Protein AF-A0A832RN37-F1 (afdb_monomer_lite)

Radius of gyration: 15.78 Å; chains: 1; bounding box: 38×37×20 Å

Foldseek 3Di:
DVLVVVLVVVCVVPNPPCSVVSCDPVNDLVPDQDDALVSSVVSVVVCVVVVNPDDDDDDDDDDDPVVSVVRVCVSPVPD

Sequence (79 aa):
KKETEQIYEEYLKSGLGSVHELVTDSMLESLTISGSPQECRKQLKRVHEAGITQPIIQFNPIGDVTKSFDLLMKTFSGT

Structure (mmCIF, N/CA/C/O backbone):
data_AF-A0A832RN37-F1
#
_entry.id   AF-A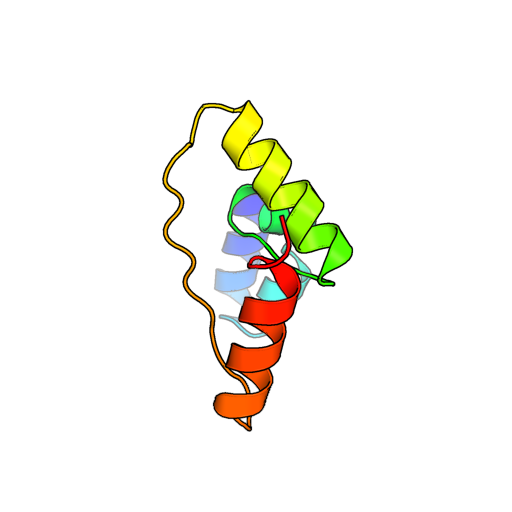0A832RN37-F1
#
loop_
_atom_site.group_PDB
_atom_site.id
_atom_site.type_symbol
_atom_site.label_atom_id
_atom_site.label_alt_id
_atom_site.label_comp_id
_atom_site.label_asym_id
_atom_site.label_entity_id
_atom_site.label_seq_id
_atom_site.pdbx_PDB_ins_code
_atom_site.Cartn_x
_atom_site.Cartn_y
_atom_site.Cartn_z
_atom_site.occupancy
_atom_site.B_iso_or_equiv
_atom_site.auth_seq_id
_atom_site.auth_comp_id
_atom_site.auth_asym_id
_atom_site.auth_atom_id
_atom_site.pdbx_PDB_model_num
ATOM 1 N N . LYS A 1 1 ? 5.125 18.477 5.492 1.00 56.47 1 LYS A N 1
ATOM 2 C CA . LYS A 1 1 ? 5.792 19.320 4.461 1.00 56.47 1 LYS A CA 1
ATOM 3 C C . LYS A 1 1 ? 7.269 18.966 4.292 1.00 56.47 1 LYS A C 1
ATOM 5 O O . LYS A 1 1 ? 7.653 18.724 3.164 1.00 56.47 1 LYS A O 1
ATOM 10 N N . LYS A 1 2 ? 8.050 18.816 5.375 1.00 83.69 2 LYS A N 1
ATOM 11 C CA . LYS A 1 2 ? 9.473 18.430 5.286 1.00 83.69 2 LYS A CA 1
ATOM 12 C C . LYS A 1 2 ? 9.748 17.079 4.600 1.00 83.69 2 LYS A C 1
ATOM 14 O O . LYS A 1 2 ? 10.681 16.998 3.820 1.00 83.69 2 LYS A O 1
ATOM 19 N N . GLU A 1 3 ? 8.938 16.044 4.844 1.00 84.88 3 GLU A N 1
ATOM 20 C CA . GLU A 1 3 ? 9.188 14.697 4.283 1.00 84.88 3 GLU A CA 1
ATOM 21 C C . GLU A 1 3 ? 9.112 14.672 2.745 1.00 84.88 3 GLU A C 1
ATOM 23 O O . GLU A 1 3 ? 9.997 14.152 2.075 1.00 84.88 3 GLU A O 1
ATOM 28 N N . THR A 1 4 ? 8.099 15.318 2.158 1.00 90.62 4 THR A N 1
ATOM 29 C CA . THR A 1 4 ? 7.949 15.410 0.695 1.00 90.62 4 THR A CA 1
ATOM 30 C C . THR A 1 4 ? 9.021 16.282 0.040 1.00 90.62 4 THR A C 1
ATOM 32 O O . THR A 1 4 ? 9.403 16.025 -1.097 1.00 90.62 4 THR A O 1
ATOM 35 N N . GLU A 1 5 ? 9.512 17.307 0.745 1.00 94.31 5 GLU A N 1
ATOM 36 C CA . GLU A 1 5 ? 10.620 18.152 0.274 1.00 94.31 5 GLU A CA 1
ATOM 37 C C . GLU A 1 5 ? 11.923 17.347 0.195 1.00 94.31 5 GLU A C 1
ATOM 39 O O . GLU A 1 5 ? 12.603 17.401 -0.823 1.00 94.31 5 GLU A O 1
ATOM 44 N N . GLN A 1 6 ? 12.218 16.522 1.205 1.00 93.25 6 GLN A N 1
ATOM 45 C CA . GLN A 1 6 ? 13.402 15.653 1.217 1.00 93.25 6 GLN A CA 1
ATOM 46 C C . GLN A 1 6 ? 13.389 14.629 0.074 1.00 93.25 6 GLN A C 1
ATOM 48 O O . GLN A 1 6 ? 14.395 14.461 -0.611 1.00 93.25 6 GLN A O 1
ATOM 53 N N . ILE A 1 7 ? 12.240 13.994 -0.173 1.00 94.12 7 ILE A N 1
ATOM 54 C CA . ILE A 1 7 ? 12.033 13.077 -1.308 1.00 94.12 7 ILE A CA 1
ATOM 55 C C . ILE A 1 7 ? 12.293 13.791 -2.640 1.00 94.12 7 ILE A C 1
ATOM 57 O O . ILE A 1 7 ? 12.961 13.245 -3.516 1.00 94.12 7 ILE A O 1
ATOM 61 N N . TYR A 1 8 ? 11.784 15.016 -2.798 1.00 94.94 8 TYR A N 1
ATOM 62 C CA . TYR A 1 8 ? 11.960 15.787 -4.027 1.00 94.94 8 TYR A CA 1
ATOM 63 C C . TYR A 1 8 ? 13.410 16.245 -4.232 1.00 94.94 8 TYR A C 1
ATOM 65 O O . TYR A 1 8 ? 13.939 16.145 -5.338 1.00 94.94 8 TYR A O 1
ATOM 73 N N . GLU A 1 9 ? 14.078 16.706 -3.177 1.00 96.12 9 GLU A N 1
ATOM 74 C CA . GLU A 1 9 ? 15.495 17.072 -3.234 1.00 96.12 9 GLU A CA 1
ATOM 75 C C . GLU A 1 9 ? 16.386 15.878 -3.580 1.00 96.12 9 GLU A C 1
ATOM 77 O O . GLU A 1 9 ? 17.333 16.031 -4.352 1.00 96.12 9 GLU A O 1
ATOM 82 N N . GLU A 1 10 ? 16.092 14.697 -3.035 1.00 96.12 10 GLU A N 1
ATOM 83 C CA . GLU A 1 10 ? 16.821 13.476 -3.375 1.00 96.12 10 GLU A CA 1
ATOM 84 C C . GLU A 1 10 ? 16.553 13.057 -4.821 1.00 96.12 10 GLU A C 1
ATOM 86 O O . GLU A 1 10 ? 17.492 12.758 -5.559 1.00 96.12 10 GLU A O 1
ATOM 91 N N . TYR A 1 11 ? 15.302 13.160 -5.275 1.00 96.31 11 TYR A N 1
ATOM 92 C CA . TYR A 1 11 ? 14.944 12.900 -6.666 1.00 96.31 11 TYR A CA 1
ATOM 93 C C . TYR A 1 11 ? 15.740 13.768 -7.650 1.00 96.31 11 TYR A C 1
ATOM 95 O O . TYR A 1 11 ? 16.232 13.270 -8.665 1.00 96.31 11 TYR A O 1
ATOM 103 N N . LEU A 1 12 ? 15.926 15.056 -7.342 1.00 97.25 12 LEU A N 1
ATOM 104 C CA . LEU A 1 12 ? 16.734 15.957 -8.169 1.00 97.25 12 LEU A CA 1
ATOM 105 C C . LEU A 1 12 ? 18.221 15.563 -8.228 1.00 97.25 12 LEU A C 1
ATOM 107 O O . LEU A 1 12 ? 18.898 15.931 -9.188 1.00 97.25 12 LEU A O 1
ATOM 111 N N . LYS A 1 13 ? 18.740 14.834 -7.231 1.00 95.94 13 LYS A N 1
ATOM 112 C CA . LYS A 1 13 ? 20.152 14.416 -7.159 1.00 95.94 13 LYS A CA 1
ATOM 113 C C . LYS A 1 13 ? 20.402 13.063 -7.819 1.00 95.94 13 LYS A C 1
ATOM 115 O O . LYS A 1 13 ? 21.381 12.919 -8.549 1.00 95.94 13 LYS A O 1
ATOM 120 N N . SER A 1 14 ? 19.557 12.075 -7.542 1.00 95.12 14 SER A N 1
ATOM 121 C CA . SER A 1 14 ? 19.804 10.661 -7.866 1.00 95.12 14 SER A CA 1
ATOM 122 C C . SER A 1 14 ? 18.719 10.027 -8.746 1.00 95.12 14 SER A C 1
ATOM 124 O O . SER A 1 14 ? 18.787 8.836 -9.069 1.00 95.12 14 SER A O 1
ATOM 126 N N . GLY A 1 15 ? 17.714 10.799 -9.168 1.00 93.69 15 GLY A N 1
ATOM 127 C CA . GLY A 1 15 ? 16.543 10.264 -9.855 1.00 93.69 15 GLY A CA 1
ATOM 128 C C . GLY A 1 15 ? 15.741 9.360 -8.919 1.00 93.69 15 GLY A C 1
ATOM 129 O O . GLY A 1 15 ? 15.449 9.731 -7.794 1.00 93.69 15 GLY A O 1
ATOM 130 N N . LEU A 1 16 ? 15.369 8.157 -9.358 1.00 93.06 16 LEU A N 1
ATOM 131 C CA . LEU A 1 16 ? 14.603 7.208 -8.532 1.00 93.06 16 LEU A CA 1
ATOM 132 C C . LEU A 1 16 ? 15.483 6.236 -7.722 1.00 93.06 16 LEU A C 1
ATOM 134 O O . LEU A 1 16 ? 14.948 5.345 -7.065 1.00 93.06 16 LEU A O 1
ATOM 138 N N . GLY A 1 17 ? 16.813 6.383 -7.770 1.00 94.31 17 GLY A N 1
ATOM 139 C CA . GLY A 1 17 ? 17.753 5.400 -7.221 1.00 94.31 17 GLY A CA 1
ATOM 140 C C . GLY A 1 17 ? 17.617 5.173 -5.712 1.00 94.31 17 GLY A C 1
ATOM 141 O O . GLY A 1 17 ? 17.537 4.027 -5.283 1.00 94.31 17 GLY A O 1
ATOM 142 N N . SER A 1 18 ? 17.539 6.247 -4.925 1.00 93.75 18 SER A N 1
ATOM 143 C CA . SER A 1 18 ? 17.536 6.222 -3.445 1.00 93.75 18 SER A CA 1
ATOM 144 C C . SER A 1 18 ? 16.279 6.833 -2.819 1.00 93.75 18 SER A C 1
ATOM 146 O O . SER A 1 18 ? 16.078 6.743 -1.614 1.00 93.75 18 SER A O 1
ATOM 148 N N . VAL A 1 19 ? 15.379 7.418 -3.616 1.00 93.56 19 VAL A N 1
ATOM 149 C CA . VAL A 1 19 ? 14.179 8.117 -3.112 1.00 93.56 19 VAL A CA 1
ATOM 150 C C . VAL A 1 19 ? 13.270 7.206 -2.279 1.00 93.56 19 VAL A C 1
ATOM 152 O O . VAL A 1 19 ? 12.635 7.659 -1.330 1.00 93.56 19 VAL A O 1
ATOM 155 N N . HIS A 1 20 ? 13.224 5.915 -2.612 1.00 90.88 20 HIS A N 1
ATOM 156 C CA . HIS A 1 20 ? 12.420 4.923 -1.901 1.00 90.88 20 HIS A CA 1
ATOM 157 C C . HIS A 1 20 ? 12.849 4.734 -0.436 1.00 90.88 20 HIS A C 1
ATOM 159 O O . HIS A 1 20 ? 12.014 4.373 0.387 1.00 90.88 20 HIS A O 1
ATOM 165 N N . GLU A 1 21 ? 14.105 5.032 -0.091 1.00 93.25 21 GLU A N 1
ATOM 166 C CA . GLU A 1 21 ? 14.620 4.952 1.284 1.00 93.25 21 GLU A CA 1
ATOM 167 C C . GLU A 1 21 ? 14.048 6.054 2.191 1.00 93.25 21 GLU A C 1
ATOM 169 O O . GLU A 1 21 ? 14.065 5.929 3.414 1.00 93.25 21 GLU A O 1
ATOM 174 N N . LEU A 1 22 ? 13.525 7.132 1.598 1.00 93.81 22 LEU A N 1
ATOM 175 C CA . LEU A 1 22 ? 12.949 8.273 2.315 1.00 93.81 22 LEU A CA 1
ATOM 176 C C . LEU A 1 22 ? 11.431 8.153 2.515 1.00 93.81 22 LEU A C 1
ATOM 178 O O . LEU A 1 22 ? 10.834 8.991 3.192 1.00 93.81 22 LEU A O 1
ATOM 182 N N . VAL A 1 23 ? 10.792 7.136 1.930 1.00 91.06 23 VAL A N 1
ATOM 183 C CA . VAL A 1 23 ? 9.357 6.889 2.109 1.00 91.06 23 VAL A CA 1
ATOM 184 C C . VAL A 1 23 ? 9.143 6.216 3.462 1.00 91.06 23 VAL A C 1
ATOM 186 O O . VAL A 1 23 ? 9.496 5.056 3.651 1.00 91.06 23 VAL A O 1
ATOM 189 N N . THR A 1 24 ? 8.563 6.948 4.414 1.00 90.50 24 THR A N 1
ATOM 190 C CA . THR A 1 24 ? 8.270 6.415 5.751 1.00 90.50 24 THR A CA 1
ATOM 191 C C . THR A 1 24 ? 7.037 5.511 5.740 1.00 90.50 24 THR A C 1
ATOM 193 O O . THR A 1 24 ? 6.136 5.678 4.913 1.00 90.50 24 THR A O 1
ATOM 196 N N . ASP A 1 25 ? 6.940 4.608 6.720 1.00 87.38 25 ASP A N 1
ATOM 197 C CA . ASP A 1 25 ? 5.751 3.761 6.909 1.00 87.38 25 ASP A CA 1
ATOM 198 C C . ASP A 1 25 ? 4.473 4.600 7.050 1.00 87.38 25 ASP A C 1
ATOM 200 O O . ASP A 1 25 ? 3.438 4.263 6.487 1.00 87.38 25 ASP A O 1
ATOM 204 N N . SER A 1 26 ? 4.554 5.752 7.724 1.00 87.56 26 SER A N 1
ATOM 205 C CA . SER A 1 26 ? 3.434 6.692 7.865 1.00 87.56 26 SER A CA 1
ATOM 206 C C . SER A 1 26 ? 2.935 7.208 6.510 1.00 87.56 26 SER A C 1
ATOM 208 O O . SER A 1 26 ? 1.729 7.248 6.259 1.00 87.56 26 SER A O 1
ATOM 210 N N . MET A 1 27 ? 3.851 7.569 5.603 1.00 88.81 27 MET A N 1
ATOM 211 C CA . MET A 1 27 ? 3.483 7.974 4.245 1.00 88.81 27 MET A CA 1
ATOM 212 C C . MET A 1 27 ? 2.850 6.812 3.475 1.00 88.81 27 MET A C 1
ATOM 214 O O . MET A 1 27 ? 1.822 7.006 2.822 1.00 88.81 27 MET A O 1
ATOM 218 N N . LEU A 1 28 ? 3.422 5.610 3.587 1.00 86.00 28 LEU A N 1
ATOM 219 C CA . LEU A 1 28 ? 2.924 4.408 2.921 1.00 86.00 28 LEU A CA 1
ATOM 220 C C . LEU A 1 28 ? 1.505 4.040 3.394 1.00 86.00 28 LEU A C 1
ATOM 222 O O . LEU A 1 28 ? 0.612 3.865 2.562 1.00 86.00 28 LEU A O 1
ATOM 226 N N . GLU A 1 29 ? 1.278 4.010 4.710 1.00 84.56 29 GLU A N 1
ATOM 227 C CA . GLU A 1 29 ? -0.022 3.731 5.338 1.00 84.56 29 GLU A CA 1
ATOM 228 C C . GLU A 1 29 ? -1.067 4.815 5.037 1.00 84.56 29 GLU A C 1
ATOM 230 O O . GLU A 1 29 ? -2.266 4.535 5.023 1.00 84.56 29 GLU A O 1
ATOM 235 N N . SER A 1 30 ? -0.641 6.061 4.790 1.00 83.00 30 SER A N 1
ATOM 236 C CA . SER A 1 30 ? -1.564 7.148 4.434 1.00 83.00 30 SER A CA 1
ATOM 237 C C . SER A 1 30 ? -2.121 7.037 3.010 1.00 83.00 30 SER A C 1
ATOM 239 O O . SER A 1 30 ? -3.179 7.597 2.722 1.00 83.00 30 SER A O 1
ATOM 241 N N . LEU A 1 31 ? -1.419 6.327 2.122 1.00 83.31 31 LEU A N 1
ATOM 242 C CA . LEU A 1 31 ? -1.744 6.239 0.695 1.00 83.31 31 LEU A CA 1
ATOM 243 C C . LEU A 1 31 ? -2.202 4.843 0.268 1.00 83.31 31 LEU A C 1
ATOM 245 O O . LEU A 1 31 ? -2.883 4.709 -0.749 1.00 83.31 31 LEU A O 1
ATOM 249 N N . THR A 1 32 ? -1.802 3.801 0.996 1.00 85.75 32 THR A N 1
ATOM 250 C CA . THR A 1 32 ? -1.966 2.412 0.563 1.00 85.75 32 THR A CA 1
ATOM 251 C C . THR A 1 32 ? -2.318 1.482 1.719 1.00 85.75 32 THR A C 1
ATOM 253 O O . THR A 1 32 ? -2.106 1.802 2.883 1.00 85.75 32 THR A O 1
ATOM 256 N N . ILE A 1 33 ? -2.860 0.310 1.376 1.00 87.50 33 ILE A N 1
ATOM 257 C CA . ILE A 1 33 ? -3.006 -0.828 2.285 1.00 87.50 33 ILE A CA 1
ATOM 258 C C . ILE A 1 33 ? -1.892 -1.815 1.942 1.00 87.50 33 ILE A C 1
ATOM 260 O O . ILE A 1 33 ? -1.925 -2.434 0.877 1.00 87.50 33 ILE A O 1
ATOM 264 N N . SER A 1 34 ? -0.910 -1.958 2.827 1.00 86.81 34 SER A N 1
ATOM 265 C CA . SER A 1 34 ? 0.289 -2.761 2.553 1.00 86.81 34 SER A CA 1
ATOM 266 C C . SER A 1 34 ? 0.780 -3.543 3.769 1.00 86.81 34 SER A C 1
ATOM 268 O O . SER A 1 34 ? 0.499 -3.180 4.909 1.00 86.81 34 SER A O 1
ATOM 270 N N . GLY A 1 35 ? 1.553 -4.605 3.524 1.00 87.69 35 GLY A N 1
ATOM 271 C CA . GLY A 1 35 ? 2.173 -5.429 4.563 1.00 87.69 35 GLY A CA 1
ATOM 272 C C . GLY A 1 35 ? 1.593 -6.842 4.631 1.00 87.69 35 GLY A C 1
ATOM 273 O O . GLY A 1 35 ? 1.256 -7.447 3.613 1.00 87.69 35 GLY A O 1
ATOM 274 N N . SER A 1 36 ? 1.520 -7.399 5.842 1.00 91.19 36 SER A N 1
ATOM 275 C CA . SER A 1 36 ? 0.962 -8.737 6.074 1.00 91.19 36 SER A CA 1
ATOM 276 C C . SER A 1 36 ? -0.571 -8.743 5.962 1.00 91.19 36 SER A C 1
ATOM 278 O O . SER A 1 36 ? -1.204 -7.709 6.178 1.00 91.19 36 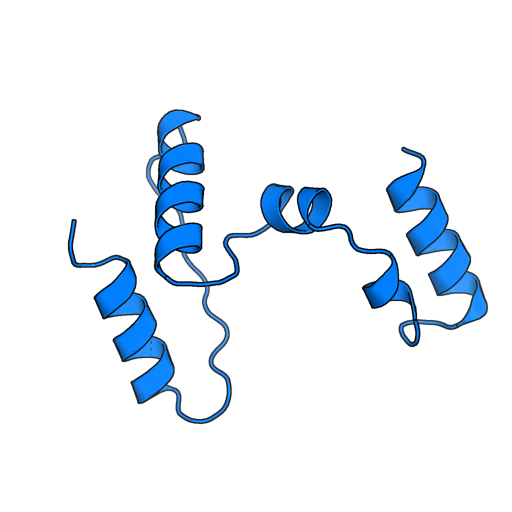SER A O 1
ATOM 280 N N . PRO A 1 37 ? -1.215 -9.903 5.721 1.00 91.69 37 PRO A N 1
ATOM 281 C CA . PRO A 1 37 ? -2.677 -10.013 5.728 1.00 91.69 37 PRO A CA 1
ATOM 282 C C . PRO A 1 37 ? -3.357 -9.417 6.973 1.00 91.69 37 PRO A C 1
ATOM 284 O O . PRO A 1 37 ? -4.435 -8.831 6.881 1.00 91.69 37 PRO A O 1
ATOM 287 N N . GLN A 1 38 ? -2.739 -9.561 8.148 1.00 92.94 38 GLN A N 1
ATOM 288 C CA . GLN A 1 38 ? -3.231 -9.011 9.410 1.00 92.94 38 GLN A CA 1
ATOM 289 C C . GLN A 1 38 ? -3.204 -7.479 9.406 1.00 92.94 38 GLN A C 1
ATOM 291 O O . GLN A 1 38 ? -4.201 -6.852 9.771 1.00 92.94 38 GLN A O 1
ATOM 296 N N . GLU A 1 39 ? -2.096 -6.886 8.961 1.00 92.19 39 GLU A N 1
ATOM 297 C CA . GLU A 1 39 ? -1.943 -5.431 8.906 1.00 92.19 39 GLU A CA 1
ATOM 298 C C . GLU A 1 39 ? -2.863 -4.826 7.840 1.00 92.19 39 GLU A C 1
ATOM 300 O O . GLU A 1 39 ? -3.515 -3.809 8.078 1.00 92.19 39 GLU A O 1
ATOM 305 N N . CYS A 1 40 ? -3.021 -5.509 6.705 1.00 91.56 40 CYS A N 1
ATOM 306 C CA . CYS A 1 40 ? -3.946 -5.108 5.651 1.00 91.56 40 CYS A CA 1
ATOM 307 C C . CYS A 1 40 ? -5.411 -5.089 6.128 1.00 91.56 40 CYS A C 1
ATOM 309 O O . CYS A 1 40 ? -6.145 -4.147 5.826 1.00 91.56 40 CYS A O 1
ATOM 311 N N . ARG A 1 41 ? -5.847 -6.079 6.923 1.00 92.25 41 ARG A N 1
ATOM 312 C CA . ARG A 1 41 ? -7.197 -6.087 7.526 1.00 92.25 41 ARG A CA 1
ATOM 313 C C . ARG A 1 41 ? -7.414 -4.919 8.486 1.00 92.25 41 ARG A C 1
ATOM 315 O O . ARG A 1 41 ? -8.471 -4.289 8.458 1.00 92.25 41 ARG A O 1
ATOM 322 N N . LYS A 1 42 ? -6.422 -4.615 9.326 1.00 92.31 42 LYS A N 1
ATOM 323 C CA . LYS A 1 42 ? -6.482 -3.489 10.269 1.00 92.31 42 LYS A CA 1
ATOM 324 C C . LYS A 1 42 ? -6.565 -2.151 9.531 1.00 92.31 42 LYS A C 1
ATOM 326 O O . LYS A 1 42 ? -7.400 -1.318 9.875 1.00 92.31 42 LYS A O 1
ATOM 331 N N . GLN A 1 43 ? -5.751 -1.964 8.496 1.00 91.44 43 GLN A N 1
ATOM 332 C CA . GLN A 1 43 ? -5.792 -0.784 7.630 1.00 91.44 43 GLN A CA 1
ATOM 333 C C . GLN A 1 43 ? -7.145 -0.627 6.925 1.00 91.44 43 GLN A C 1
ATOM 335 O O . GLN A 1 43 ? -7.737 0.447 6.999 1.00 91.44 43 GLN A O 1
ATOM 340 N N . LEU A 1 44 ? -7.684 -1.697 6.330 1.00 90.88 44 LEU A N 1
ATOM 341 C CA . LEU A 1 44 ? -8.999 -1.664 5.681 1.00 90.88 44 LEU A CA 1
ATOM 342 C C . LEU A 1 44 ? -10.118 -1.293 6.666 1.00 90.88 44 LEU A C 1
ATOM 344 O O . LEU A 1 44 ? -11.004 -0.509 6.331 1.00 90.88 44 LEU A O 1
ATOM 348 N N . LYS A 1 45 ? -10.052 -1.806 7.901 1.00 90.94 45 LYS A N 1
ATOM 349 C CA . LYS A 1 45 ? -10.986 -1.428 8.966 1.00 90.94 45 LYS A CA 1
ATOM 350 C C . LYS A 1 45 ? -10.911 0.071 9.281 1.00 90.94 45 LYS A C 1
ATOM 352 O O . LYS A 1 45 ? -11.958 0.703 9.352 1.00 90.94 45 LYS A O 1
ATOM 357 N N . ARG A 1 46 ? -9.708 0.654 9.384 1.00 90.44 46 ARG A N 1
ATOM 358 C CA . ARG A 1 46 ? -9.529 2.110 9.581 1.00 90.44 46 ARG A CA 1
ATOM 359 C C . ARG A 1 46 ? -10.158 2.923 8.443 1.00 90.44 46 ARG A C 1
ATOM 361 O O . ARG A 1 46 ? -10.817 3.923 8.705 1.00 90.44 46 ARG A O 1
ATOM 368 N N . VAL A 1 47 ? -9.992 2.479 7.194 1.00 88.56 47 VAL A N 1
ATOM 369 C CA . VAL A 1 47 ? -10.608 3.108 6.008 1.00 88.56 47 VAL A CA 1
ATOM 370 C C . VAL A 1 47 ? -12.138 3.078 6.103 1.00 88.56 47 VAL A C 1
ATOM 372 O O . VAL A 1 47 ? -12.792 4.099 5.892 1.00 88.56 47 VAL A O 1
ATOM 375 N N . HIS A 1 48 ? -12.707 1.937 6.494 1.00 89.56 48 HIS A N 1
ATOM 376 C CA . HIS A 1 48 ? -14.148 1.798 6.699 1.00 89.56 48 HIS A CA 1
ATOM 377 C C . HIS A 1 48 ? -14.672 2.683 7.842 1.00 89.56 48 HIS A C 1
ATOM 379 O O . HIS A 1 48 ? -15.672 3.378 7.674 1.00 89.56 48 HIS A O 1
ATOM 385 N N . GLU A 1 49 ? -13.975 2.707 8.981 1.00 91.50 49 GLU A N 1
ATOM 386 C CA . GLU A 1 49 ? -14.309 3.540 10.147 1.00 91.50 49 GLU A CA 1
ATOM 387 C C . GLU A 1 49 ? -14.211 5.045 9.850 1.00 91.50 49 GLU A C 1
ATOM 389 O O . GLU A 1 49 ? -14.939 5.836 10.446 1.00 91.50 49 GLU A O 1
ATOM 394 N N . ALA A 1 50 ? -13.379 5.445 8.884 1.00 90.06 50 ALA A N 1
ATOM 395 C CA . ALA A 1 50 ? -13.313 6.814 8.374 1.00 90.06 50 ALA A CA 1
ATOM 396 C C . ALA A 1 50 ? -14.486 7.189 7.438 1.00 90.06 50 ALA A C 1
ATOM 398 O O . ALA A 1 50 ? -14.534 8.310 6.933 1.00 90.06 50 ALA A O 1
ATOM 399 N N . GLY A 1 51 ? -15.433 6.273 7.198 1.00 91.25 5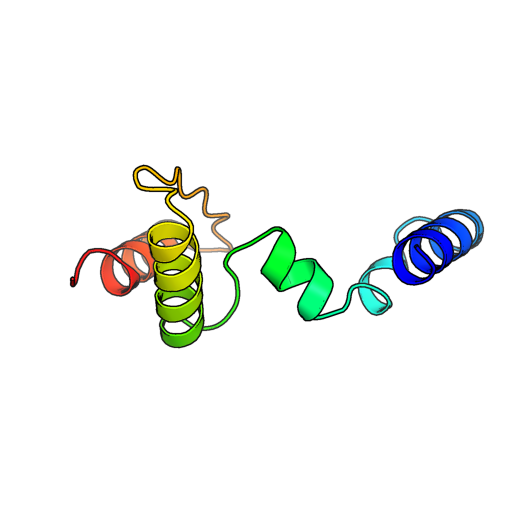1 GLY A N 1
ATOM 400 C CA . GLY A 1 51 ? -16.624 6.494 6.371 1.00 91.25 51 GLY A CA 1
ATOM 401 C C . GLY A 1 51 ? -16.480 6.058 4.910 1.00 91.25 51 GLY A C 1
ATOM 402 O O . GLY A 1 51 ? -17.404 6.261 4.121 1.00 91.25 51 GLY A O 1
ATOM 403 N N . ILE A 1 52 ? -15.359 5.436 4.529 1.00 88.69 52 ILE A N 1
ATOM 404 C CA . ILE A 1 52 ? -15.139 4.928 3.168 1.00 88.69 52 ILE A CA 1
ATOM 405 C C . ILE A 1 52 ? -15.628 3.477 3.099 1.00 88.69 52 ILE A C 1
ATOM 407 O O . ILE A 1 52 ? -14.931 2.535 3.469 1.00 88.69 52 ILE A O 1
ATOM 411 N N . THR A 1 53 ? -16.857 3.282 2.626 1.00 87.69 53 THR A N 1
ATOM 412 C CA . THR A 1 53 ? -17.559 1.989 2.720 1.00 87.69 53 THR A CA 1
ATOM 413 C C . THR A 1 53 ? -17.432 1.092 1.489 1.00 87.69 53 THR A C 1
ATOM 415 O O . THR A 1 53 ? -17.696 -0.103 1.593 1.00 87.69 53 THR A O 1
ATOM 418 N N . GLN A 1 54 ? -17.003 1.629 0.343 1.00 86.75 54 GLN A N 1
ATOM 419 C CA . GLN A 1 54 ? -16.851 0.889 -0.919 1.00 86.75 54 GLN A CA 1
ATOM 420 C C . GLN A 1 54 ? -15.431 1.043 -1.496 1.00 86.75 54 GLN A C 1
ATOM 422 O O . GLN A 1 54 ? -15.247 1.693 -2.527 1.00 86.75 54 GLN A O 1
ATOM 427 N N . PRO A 1 55 ? -14.400 0.496 -0.825 1.00 83.69 55 PRO A N 1
ATOM 428 C CA . PRO A 1 55 ? -13.032 0.585 -1.317 1.00 83.69 55 PRO A CA 1
ATOM 429 C C . PRO A 1 55 ? -12.835 -0.293 -2.561 1.00 83.69 55 PRO A C 1
ATOM 431 O O . PRO A 1 55 ? -13.185 -1.473 -2.569 1.00 83.69 55 PRO A O 1
ATOM 434 N N . ILE A 1 56 ? -12.223 0.272 -3.604 1.00 83.94 56 ILE A N 1
ATOM 435 C CA . ILE A 1 56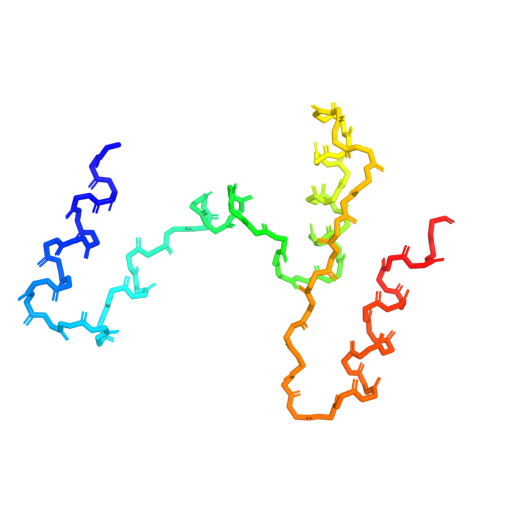 ? -11.718 -0.490 -4.752 1.00 83.94 56 ILE A CA 1
ATOM 436 C C . ILE A 1 56 ? -10.309 -0.971 -4.397 1.00 83.94 56 ILE A C 1
ATOM 438 O O . ILE A 1 56 ? -9.406 -0.157 -4.213 1.00 83.94 56 ILE A O 1
ATOM 442 N N . ILE A 1 57 ? -10.116 -2.288 -4.292 1.00 84.25 57 ILE A N 1
ATOM 443 C CA . ILE A 1 57 ? -8.811 -2.881 -3.972 1.00 84.25 57 ILE A CA 1
ATOM 444 C C . ILE A 1 57 ? -8.112 -3.280 -5.271 1.00 84.25 57 ILE A C 1
ATOM 446 O O . ILE A 1 57 ? -8.481 -4.261 -5.916 1.00 84.25 57 ILE A O 1
ATOM 450 N N . GLN A 1 58 ? -7.072 -2.532 -5.633 1.00 81.50 58 GLN A N 1
ATOM 451 C CA . GLN A 1 58 ? -6.141 -2.915 -6.688 1.00 81.50 58 GLN A CA 1
ATOM 452 C C . GLN A 1 58 ? -4.955 -3.648 -6.056 1.00 81.50 58 GLN A C 1
ATOM 454 O O . GLN A 1 58 ? -4.256 -3.090 -5.213 1.00 81.50 58 GLN A O 1
ATOM 459 N N . PHE A 1 59 ? -4.710 -4.890 -6.470 1.00 83.69 59 PHE A N 1
ATOM 460 C CA . PHE A 1 59 ? -3.523 -5.644 -6.067 1.00 83.69 59 PHE A CA 1
ATOM 461 C C . PHE A 1 59 ? -2.570 -5.776 -7.255 1.00 83.69 59 PHE A C 1
ATOM 463 O O . PHE A 1 59 ? -3.011 -5.935 -8.393 1.00 83.69 59 PHE A O 1
ATOM 470 N N . ASN A 1 60 ? -1.266 -5.696 -6.994 1.00 80.38 60 ASN A N 1
ATOM 471 C CA . ASN A 1 60 ? -0.241 -5.902 -8.012 1.00 80.38 60 ASN A CA 1
ATOM 472 C C . ASN A 1 60 ? 0.388 -7.293 -7.816 1.00 80.38 60 ASN A C 1
ATOM 474 O O . ASN A 1 60 ? 1.153 -7.469 -6.864 1.00 80.38 60 ASN A O 1
ATOM 478 N N . PRO A 1 61 ? 0.041 -8.302 -8.636 1.00 82.56 61 PRO A N 1
ATOM 479 C CA . PRO A 1 61 ? 0.585 -9.644 -8.480 1.00 82.56 61 PRO A CA 1
ATOM 480 C C . PRO A 1 61 ? 2.074 -9.668 -8.833 1.00 82.56 61 PRO A C 1
ATOM 482 O O . PRO A 1 61 ? 2.495 -9.129 -9.855 1.00 82.56 61 PRO A O 1
ATOM 485 N N . ILE A 1 62 ? 2.868 -10.353 -8.012 1.00 80.88 62 ILE A N 1
ATOM 486 C CA . ILE A 1 62 ? 4.280 -10.618 -8.296 1.00 80.88 62 ILE A CA 1
ATOM 487 C C . ILE A 1 62 ? 4.441 -12.127 -8.476 1.00 80.88 62 ILE A C 1
ATOM 489 O O . ILE A 1 62 ? 4.088 -12.912 -7.597 1.00 80.88 62 ILE A O 1
ATOM 493 N N . GLY A 1 63 ? 4.980 -12.540 -9.622 1.00 90.06 63 GLY A N 1
ATOM 494 C CA . GLY A 1 63 ? 5.135 -13.954 -9.958 1.00 90.06 63 GLY A CA 1
ATOM 495 C C . GLY A 1 63 ? 3.803 -14.615 -10.321 1.00 90.06 63 GLY A C 1
ATOM 496 O O . GLY A 1 6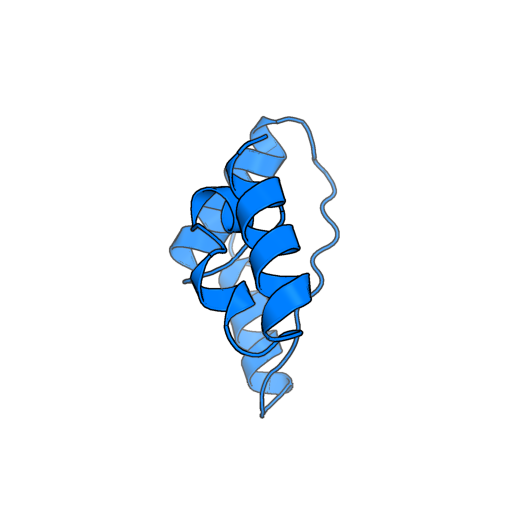3 ? 3.192 -14.270 -11.329 1.00 90.06 63 GLY A O 1
ATOM 497 N N . ASP A 1 64 ? 3.372 -15.598 -9.528 1.00 93.25 64 ASP A N 1
ATOM 498 C CA . ASP A 1 64 ? 2.149 -16.364 -9.792 1.00 93.25 64 ASP A CA 1
ATOM 499 C C . ASP A 1 64 ? 0.900 -15.562 -9.391 1.00 93.25 64 ASP A C 1
ATOM 501 O O . ASP A 1 64 ? 0.613 -15.333 -8.207 1.00 93.25 64 ASP A O 1
ATOM 505 N N . VAL A 1 65 ? 0.147 -15.145 -10.409 1.00 93.00 65 VAL A N 1
ATOM 506 C CA . VAL A 1 65 ? -1.086 -14.366 -10.261 1.00 93.00 65 VAL A CA 1
ATOM 507 C C . VAL A 1 65 ? -2.134 -15.132 -9.458 1.00 93.00 65 VAL A C 1
ATOM 509 O O . VAL A 1 65 ? -2.797 -14.532 -8.615 1.00 93.00 65 VAL A O 1
ATOM 512 N N . THR A 1 66 ? -2.252 -16.447 -9.658 1.00 93.81 66 THR A N 1
ATOM 513 C CA . THR A 1 66 ? -3.260 -17.282 -8.987 1.00 93.81 66 THR A CA 1
ATOM 514 C C . THR A 1 66 ? -3.005 -17.312 -7.490 1.00 93.81 66 THR A C 1
ATOM 516 O O . THR A 1 66 ? -3.902 -17.039 -6.700 1.00 93.81 66 THR A O 1
ATOM 519 N N . LYS A 1 67 ? -1.749 -17.541 -7.086 1.00 93.50 67 LYS A N 1
ATOM 520 C CA . LYS A 1 67 ? -1.364 -17.526 -5.665 1.00 93.50 67 LYS A CA 1
ATOM 521 C C . LYS A 1 67 ? -1.572 -16.156 -5.028 1.00 93.50 67 LYS A C 1
ATOM 523 O O . LYS A 1 67 ? -2.020 -16.074 -3.886 1.00 93.50 67 LYS A O 1
ATOM 528 N N . SER A 1 68 ? -1.247 -15.091 -5.760 1.00 91.50 68 SER A N 1
ATOM 529 C CA . SER A 1 68 ? -1.444 -13.715 -5.293 1.00 91.50 68 SER A CA 1
ATOM 530 C C . SER A 1 68 ? -2.930 -13.402 -5.090 1.00 91.50 68 SER A C 1
ATOM 532 O O . SER A 1 68 ? -3.309 -12.833 -4.066 1.00 91.50 68 SER A O 1
ATOM 534 N N . PHE A 1 69 ? -3.777 -13.820 -6.032 1.00 91.62 69 PHE A N 1
ATOM 535 C CA . PHE A 1 69 ? -5.225 -13.652 -5.945 1.00 91.62 69 PHE A CA 1
ATOM 536 C C . PHE A 1 69 ? -5.835 -14.502 -4.823 1.00 91.62 69 PHE A C 1
ATOM 538 O O . PHE A 1 69 ? -6.623 -13.994 -4.030 1.00 91.62 69 PHE A O 1
ATOM 545 N N . ASP A 1 70 ? -5.412 -15.759 -4.675 1.00 92.38 70 ASP A N 1
ATOM 546 C CA . ASP A 1 70 ? -5.839 -16.624 -3.572 1.00 92.38 70 ASP A CA 1
ATOM 547 C C . ASP A 1 70 ? -5.490 -16.018 -2.210 1.00 92.38 70 ASP A C 1
ATOM 549 O O . ASP A 1 70 ? -6.290 -16.079 -1.275 1.00 92.38 70 ASP A O 1
ATOM 553 N N . LEU A 1 71 ? -4.299 -15.424 -2.077 1.00 91.56 71 LEU A N 1
ATOM 554 C CA . LEU A 1 71 ? -3.891 -14.730 -0.858 1.00 91.56 71 LEU A CA 1
ATOM 555 C C . LEU A 1 71 ? -4.775 -13.508 -0.587 1.00 91.56 71 LEU A C 1
ATOM 557 O O . LEU A 1 71 ? -5.192 -13.309 0.556 1.00 91.56 71 LEU A O 1
ATOM 561 N N . LEU A 1 72 ? -5.089 -12.717 -1.617 1.00 91.38 72 LEU A N 1
ATOM 562 C CA . LEU A 1 72 ? -5.996 -11.574 -1.510 1.00 91.38 72 LEU A CA 1
ATOM 563 C C . LEU A 1 72 ? -7.380 -12.012 -1.012 1.00 91.38 72 LEU A C 1
ATOM 565 O O . LEU A 1 72 ? -7.874 -11.483 -0.014 1.00 91.38 72 LEU A O 1
ATOM 569 N N . MET A 1 73 ? -7.968 -13.021 -1.657 1.00 92.19 73 MET A N 1
ATOM 570 C CA . MET A 1 73 ? -9.283 -13.554 -1.292 1.00 92.19 73 MET A CA 1
ATOM 571 C C . MET A 1 73 ? -9.272 -14.139 0.125 1.00 92.19 73 MET A C 1
ATOM 573 O O . MET A 1 73 ? -10.115 -13.794 0.947 1.00 92.19 73 MET A O 1
ATOM 577 N N . LYS A 1 74 ? -8.258 -14.931 0.494 1.00 92.69 74 LYS A N 1
ATOM 578 C CA . LYS A 1 74 ? -8.103 -15.420 1.880 1.00 92.69 74 LYS A CA 1
ATOM 579 C C . LYS A 1 74 ? -7.961 -14.291 2.900 1.00 92.69 74 LYS A C 1
ATOM 581 O O . LYS A 1 74 ? -8.329 -14.462 4.060 1.00 92.69 74 LYS A O 1
ATOM 586 N N . THR A 1 75 ? -7.400 -13.154 2.497 1.00 91.75 75 THR A N 1
ATOM 587 C CA . THR A 1 75 ? -7.177 -12.017 3.393 1.00 91.75 75 THR A CA 1
ATOM 588 C C . THR A 1 75 ? -8.465 -11.257 3.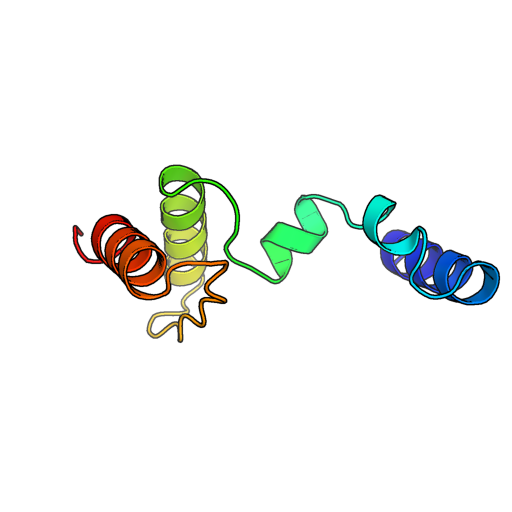690 1.00 91.75 75 THR A C 1
ATOM 590 O O . THR A 1 75 ? -8.660 -10.881 4.849 1.00 91.75 75 THR A O 1
ATOM 593 N N . PHE A 1 76 ? -9.319 -11.054 2.680 1.00 89.94 76 PHE A N 1
ATOM 594 C CA . PHE A 1 76 ? -10.454 -10.124 2.747 1.00 89.94 76 PHE A CA 1
ATOM 595 C C . PHE A 1 76 ? -11.842 -10.756 2.575 1.00 89.94 76 PHE A C 1
ATOM 597 O O . PHE A 1 76 ? -12.821 -10.138 2.971 1.00 89.94 76 PHE A O 1
ATOM 604 N N . SER A 1 77 ? -11.961 -11.966 2.026 1.00 84.75 77 SER A N 1
ATOM 605 C CA . SER A 1 77 ? -13.258 -12.641 1.828 1.00 84.75 77 SER A CA 1
ATOM 606 C C . SER A 1 77 ? -13.767 -13.383 3.069 1.00 84.75 77 SER A C 1
ATOM 608 O O . SER A 1 77 ? -14.868 -13.917 3.044 1.00 84.75 77 SER A O 1
ATOM 610 N N . GLY A 1 78 ? -12.960 -13.445 4.134 1.00 64.62 78 GLY A N 1
ATOM 611 C CA . GLY A 1 78 ? -13.268 -14.116 5.401 1.00 64.62 78 GLY A CA 1
ATOM 612 C C . GLY A 1 78 ? -13.658 -13.170 6.538 1.00 64.62 78 GLY A C 1
ATOM 613 O O . GLY A 1 78 ? -13.215 -13.389 7.665 1.00 64.62 78 GLY A O 1
ATOM 614 N N . THR A 1 79 ? -14.400 -12.101 6.243 1.00 49.12 79 THR A N 1
ATOM 615 C CA . THR A 1 79 ? -15.171 -11.356 7.258 1.00 49.12 79 THR A CA 1
ATOM 616 C C . THR A 1 79 ? -16.437 -12.099 7.631 1.00 49.12 79 THR A C 1
ATOM 618 O O . THR A 1 79 ? -17.139 -12.521 6.685 1.00 49.12 79 THR A O 1
#

pLDDT: mean 88.8, std 7.63, range [49.12, 97.25]

Secondary structure (DSSP, 8-state):
-HHHHHHHHHHHHHTTSSGGGG--HHHHHHH---SSHHHHHHHHHHHHHTT--S--------S-HHHHHHHHHHHHS--